Protein AF-A0A962UJ96-F1 (afdb_monomer)

Foldseek 3Di:
DDDPPLPCPDLVNLLVVLVVLVVVVVVVVVVLVVDDDPVSVVVVVVVVVVSLVVLLVSLASDQLLSNQSNLVPDDLVSSVSSLVSHDLLSVLVNLVNHDPVSNVSSVVPDDPVSVVSSVVNPD

Nearest PDB structures (foldseek):
  8gpv-assembly1_A-2  TM=8.093E-01  e=3.612E-02  Clostridiales bacterium
  2oux-assembly1_B  TM=3.678E-01  e=4.462E-02  Enterococcus faecalis V583
  8wiw-assembly1_Z  TM=4.605E-01  e=3.888E-01  Salmonella enterica subsp. enterica serovar Typhimurium str. LT2
  8gps-assembly1_A-2  TM=4.546E-01  e=4.321E-01  Chryseobacterium hispalense
  5x9g-assembly1_A  TM=3.484E-01  e=3.498E-01  Thermus thermophilus HB8

Radius of gyration: 16.43 Å; Cα contacts (8 Å, |Δi|>4): 77; chains: 1; bounding box: 45×37×42 Å

pLDDT: mean 82.99, std 15.55, range [37.75, 97.88]

Secondary structure (DSSP, 8-state):
----------HHHHHHHHHHHHHHHHHHHHHHHH--SHHHHHHHHHHHHHHHHHHHHHHTTS-HHHHHHHHHTS-HHHHHHHHTTS-HHHHHHHHHHS-HHHHHHHHHHS-HHHHHHHHHS--

Mean predicted aligned error: 7.85 Å

Structure (mmCIF, N/CA/C/O backbone):
data_AF-A0A962UJ96-F1
#
_entry.id   AF-A0A962UJ96-F1
#
loop_
_atom_site.group_PDB
_atom_site.id
_atom_site.type_symbol
_atom_site.label_atom_id
_atom_site.label_alt_id
_atom_site.label_comp_id
_atom_site.label_asym_id
_atom_site.label_entity_id
_atom_site.label_seq_id
_atom_site.pdbx_PDB_ins_code
_atom_site.Cartn_x
_atom_site.Cartn_y
_atom_site.Cartn_z
_atom_site.occupancy
_atom_site.B_iso_or_equiv
_atom_site.auth_seq_id
_atom_site.auth_comp_id
_atom_site.auth_asym_id
_atom_site.auth_atom_id
_atom_site.pdbx_PDB_model_num
ATOM 1 N N . MET A 1 1 ? 19.542 24.413 -15.195 1.00 38.41 1 MET A N 1
ATOM 2 C CA . MET A 1 1 ? 18.464 23.504 -14.761 1.00 38.41 1 MET A CA 1
ATOM 3 C C . MET A 1 1 ? 18.809 23.030 -13.360 1.00 38.41 1 MET A C 1
ATOM 5 O O . MET A 1 1 ? 19.854 22.402 -13.236 1.00 38.41 1 MET A O 1
ATOM 9 N N . PRO A 1 2 ? 18.065 23.383 -12.300 1.00 37.75 2 PRO A N 1
ATOM 10 C CA . PRO A 1 2 ? 18.321 22.793 -10.997 1.00 37.75 2 PRO A CA 1
ATOM 11 C C . PRO A 1 2 ? 17.758 21.369 -11.009 1.00 37.75 2 PRO A C 1
ATOM 13 O O . PRO A 1 2 ? 16.559 21.173 -11.194 1.00 37.75 2 PRO A O 1
ATOM 16 N N . SER A 1 3 ? 18.636 20.379 -10.872 1.00 41.47 3 SER A N 1
ATOM 17 C CA . SER A 1 3 ? 18.252 18.997 -10.602 1.00 41.47 3 SER A CA 1
ATOM 18 C C . SER A 1 3 ? 17.459 18.973 -9.299 1.00 41.47 3 SER A C 1
ATOM 20 O O . SER A 1 3 ? 17.956 19.445 -8.273 1.00 41.47 3 SER A O 1
ATOM 22 N N . ALA A 1 4 ? 16.226 18.470 -9.348 1.00 41.62 4 ALA A N 1
ATOM 23 C CA . ALA A 1 4 ? 15.427 18.225 -8.160 1.00 41.62 4 ALA A CA 1
ATOM 24 C C . ALA A 1 4 ? 16.158 17.177 -7.314 1.00 41.62 4 ALA A C 1
ATOM 26 O O . ALA A 1 4 ? 16.122 15.984 -7.596 1.00 41.62 4 ALA A O 1
ATOM 27 N N . GLN A 1 5 ? 16.904 17.648 -6.318 1.00 40.16 5 GLN A N 1
ATOM 28 C CA . GLN A 1 5 ? 17.430 16.816 -5.251 1.00 40.16 5 GLN A CA 1
ATOM 29 C C . GLN A 1 5 ? 16.226 16.410 -4.404 1.00 40.16 5 GLN A C 1
ATOM 31 O O . GLN A 1 5 ? 15.853 17.107 -3.463 1.00 40.16 5 GLN A O 1
ATOM 36 N N . THR A 1 6 ? 15.573 15.315 -4.793 1.00 49.94 6 THR A N 1
ATOM 37 C CA . THR A 1 6 ? 14.676 14.572 -3.914 1.00 49.94 6 THR A CA 1
ATOM 38 C C . THR A 1 6 ? 15.500 14.261 -2.673 1.00 49.94 6 THR A C 1
ATOM 40 O O . THR A 1 6 ? 16.520 13.578 -2.771 1.00 49.94 6 THR A O 1
ATOM 43 N N . HIS A 1 7 ? 15.144 14.845 -1.527 1.00 50.00 7 HIS A N 1
ATOM 44 C CA . HIS A 1 7 ? 15.723 14.434 -0.255 1.00 50.00 7 HIS A CA 1
ATOM 45 C C . HIS A 1 7 ? 15.515 12.922 -0.170 1.00 50.00 7 HIS A C 1
ATOM 47 O O . HIS A 1 7 ? 14.376 12.473 -0.081 1.00 50.00 7 HIS A O 1
ATOM 53 N N . ALA A 1 8 ? 16.595 12.149 -0.289 1.00 56.88 8 ALA A N 1
ATOM 54 C CA . ALA A 1 8 ? 16.553 10.703 -0.156 1.00 56.88 8 ALA A CA 1
ATOM 55 C C . ALA A 1 8 ? 16.264 10.392 1.315 1.00 56.88 8 ALA A C 1
ATOM 57 O O . ALA A 1 8 ? 17.174 10.198 2.123 1.00 56.88 8 ALA A O 1
ATOM 58 N N . THR A 1 9 ? 14.986 10.454 1.684 1.00 62.69 9 THR A N 1
ATOM 59 C CA . THR A 1 9 ? 14.474 9.871 2.918 1.00 62.69 9 THR A CA 1
ATOM 60 C C . THR A 1 9 ? 14.926 8.422 2.911 1.00 62.69 9 THR A C 1
ATOM 62 O O . THR A 1 9 ? 14.749 7.729 1.910 1.00 62.69 9 THR A O 1
ATOM 65 N N . LYS A 1 10 ? 15.585 7.959 3.976 1.00 80.25 10 LYS A N 1
ATOM 66 C CA . LYS A 1 10 ? 16.030 6.566 3.999 1.00 80.25 10 LYS A CA 1
ATOM 67 C C . LYS A 1 10 ? 14.788 5.669 3.918 1.00 80.25 10 LYS A C 1
ATOM 69 O O . LYS A 1 10 ? 13.794 5.994 4.571 1.00 80.25 10 LYS A O 1
ATOM 74 N N . PRO A 1 11 ? 14.836 4.525 3.215 1.00 80.69 11 PRO A N 1
ATOM 75 C CA . PRO A 1 11 ? 13.688 3.619 3.118 1.00 80.69 11 PRO A CA 1
ATOM 76 C C . PRO A 1 11 ? 13.124 3.214 4.492 1.00 80.69 11 PRO A C 1
ATOM 78 O O . PRO A 1 11 ? 11.919 3.051 4.669 1.00 80.69 11 PRO A O 1
ATOM 81 N N . THR A 1 12 ? 13.997 3.119 5.501 1.00 86.94 12 THR A N 1
ATOM 82 C CA . THR A 1 12 ? 13.628 2.868 6.901 1.00 86.94 12 THR A CA 1
ATOM 83 C C . THR A 1 12 ? 12.793 3.990 7.508 1.00 86.94 12 THR A C 1
ATOM 85 O O . THR A 1 12 ? 11.815 3.715 8.193 1.00 86.94 12 THR A O 1
ATOM 88 N N . ASP A 1 13 ? 13.135 5.244 7.218 1.00 89.62 13 ASP A N 1
ATOM 89 C CA . ASP A 1 13 ? 12.433 6.410 7.754 1.00 89.62 13 ASP A CA 1
ATOM 90 C C . ASP A 1 13 ? 11.025 6.502 7.138 1.00 89.62 13 ASP A C 1
ATOM 92 O O . ASP A 1 13 ? 10.055 6.792 7.839 1.00 89.62 13 ASP A O 1
ATOM 96 N N . ALA A 1 14 ? 10.896 6.181 5.843 1.00 89.62 14 ALA A N 1
ATOM 97 C CA . ALA A 1 14 ? 9.607 6.086 5.157 1.00 89.62 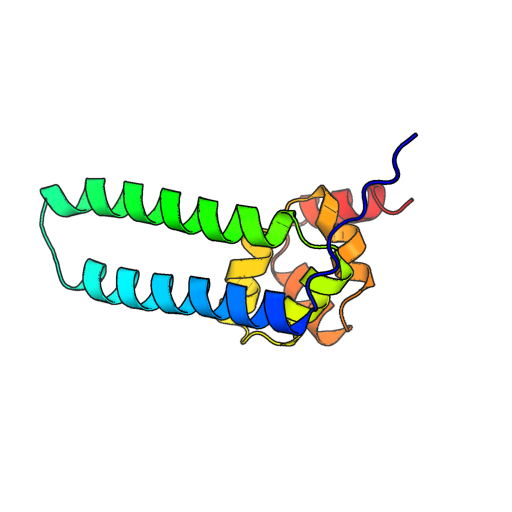14 ALA A CA 1
ATOM 98 C C . ALA A 1 14 ? 8.726 4.966 5.739 1.00 89.62 14 ALA A C 1
ATOM 100 O O . ALA A 1 14 ? 7.546 5.186 6.021 1.00 89.62 14 ALA A O 1
ATOM 101 N N . LEU A 1 15 ? 9.300 3.782 5.981 1.00 93.31 15 LEU A N 1
ATOM 102 C CA . LEU A 1 15 ? 8.599 2.660 6.611 1.00 93.31 15 LEU A CA 1
ATOM 103 C C . LEU A 1 15 ? 8.099 3.011 8.016 1.00 93.31 15 LEU A C 1
ATOM 105 O O . LEU A 1 15 ? 6.934 2.760 8.332 1.00 93.31 15 LEU A O 1
ATOM 109 N N . ASP A 1 16 ? 8.952 3.600 8.850 1.00 93.50 16 ASP A N 1
ATOM 110 C CA . ASP A 1 16 ? 8.583 3.990 10.212 1.00 93.50 16 ASP A CA 1
ATOM 111 C C . ASP A 1 16 ? 7.498 5.073 10.208 1.00 93.50 16 ASP A C 1
ATOM 113 O O . ASP A 1 16 ? 6.547 5.014 10.996 1.00 93.50 16 ASP A O 1
ATOM 117 N N . HIS A 1 17 ? 7.579 6.022 9.272 1.00 92.88 17 HIS A N 1
ATOM 118 C CA . HIS A 1 17 ? 6.553 7.042 9.099 1.00 92.88 17 HIS A CA 1
ATOM 119 C C . HIS A 1 17 ? 5.197 6.440 8.701 1.00 92.88 17 HIS A C 1
ATOM 121 O O . HIS A 1 17 ? 4.179 6.722 9.343 1.00 92.88 17 HIS A O 1
ATOM 127 N N . ILE A 1 18 ? 5.181 5.559 7.695 1.00 94.81 18 ILE A N 1
ATOM 128 C CA . ILE A 1 18 ? 3.966 4.888 7.214 1.00 94.81 18 ILE A CA 1
ATOM 129 C C . ILE A 1 18 ? 3.353 4.010 8.310 1.00 94.81 18 ILE A C 1
ATOM 131 O O . ILE A 1 18 ? 2.145 4.084 8.542 1.00 94.81 18 ILE A O 1
ATOM 135 N N . ARG A 1 19 ? 4.163 3.262 9.070 1.00 94.44 19 ARG A N 1
ATOM 136 C CA . ARG A 1 19 ? 3.689 2.512 10.249 1.00 94.44 19 ARG A CA 1
ATOM 137 C C . ARG A 1 19 ? 3.053 3.426 11.295 1.00 94.44 19 ARG A C 1
ATOM 139 O O . ARG A 1 19 ? 2.011 3.088 11.854 1.00 94.44 19 ARG A O 1
ATOM 146 N N . GLY A 1 20 ? 3.629 4.605 11.532 1.00 93.06 20 GLY A N 1
ATOM 147 C CA . GLY A 1 20 ? 3.055 5.609 12.429 1.00 93.06 20 GLY A CA 1
ATOM 148 C C . GLY A 1 20 ? 1.692 6.138 11.961 1.00 93.06 20 GLY A C 1
ATOM 149 O O . GLY A 1 20 ? 0.805 6.390 12.783 1.00 93.06 20 GLY A O 1
ATOM 150 N N . ILE A 1 21 ? 1.492 6.291 10.650 1.00 93.06 21 ILE A N 1
ATOM 151 C CA . ILE A 1 21 ? 0.193 6.664 10.069 1.00 93.06 21 ILE A CA 1
ATOM 152 C C . ILE A 1 21 ? -0.815 5.527 10.249 1.00 93.06 21 ILE A C 1
ATOM 154 O O . ILE A 1 21 ? -1.891 5.755 10.805 1.00 93.06 21 ILE A O 1
ATOM 158 N N . LEU A 1 22 ? -0.458 4.309 9.842 1.00 93.00 22 LEU A N 1
ATOM 159 C CA . LEU A 1 22 ? -1.330 3.133 9.917 1.00 93.00 22 LEU A CA 1
ATOM 160 C C . LEU A 1 22 ? -1.748 2.819 11.361 1.00 93.00 22 LEU A C 1
ATOM 162 O O . LEU A 1 22 ? -2.930 2.588 11.631 1.00 93.00 22 LEU A O 1
ATOM 166 N N . GLY A 1 23 ? -0.808 2.892 12.308 1.00 91.62 23 GLY A N 1
ATOM 16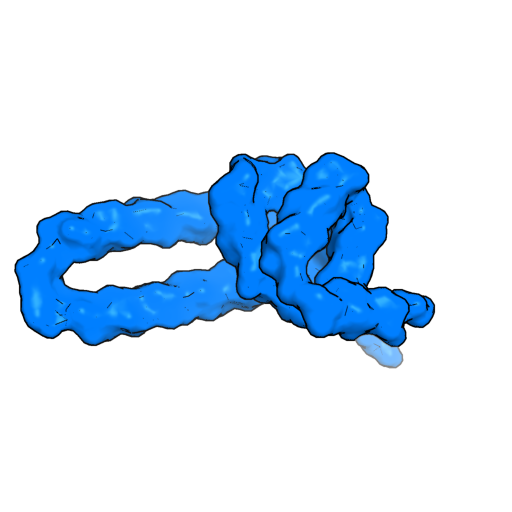7 C CA . GLY A 1 23 ? -1.078 2.688 13.730 1.00 91.62 23 GLY A CA 1
ATOM 168 C C . GLY A 1 23 ? -2.084 3.698 14.284 1.00 91.62 23 GLY A C 1
ATOM 169 O O . GLY A 1 23 ? -3.038 3.321 14.964 1.00 91.62 23 GLY A O 1
ATOM 170 N N . ARG A 1 24 ? -1.938 4.979 13.926 1.00 89.44 24 ARG A N 1
ATOM 171 C CA . ARG A 1 24 ? -2.882 6.035 14.325 1.00 89.44 24 ARG A CA 1
ATOM 172 C C . ARG A 1 24 ? -4.278 5.806 13.746 1.00 89.44 24 ARG A C 1
ATOM 174 O O . ARG A 1 24 ? -5.256 5.862 14.486 1.00 89.44 24 ARG A O 1
ATOM 181 N N . GLN A 1 25 ? -4.369 5.476 12.456 1.00 88.12 25 GLN A N 1
ATOM 182 C CA . GLN A 1 25 ? -5.640 5.167 11.792 1.00 88.12 25 GLN A CA 1
ATOM 183 C C . GLN A 1 25 ? -6.346 3.948 12.404 1.00 88.12 25 GLN A C 1
ATOM 185 O O . GLN A 1 25 ? -7.576 3.887 12.427 1.00 88.12 25 GLN A O 1
ATOM 190 N N . SER A 1 26 ? -5.586 2.953 12.872 1.00 86.81 26 SER A N 1
ATOM 191 C CA . SER A 1 26 ? -6.130 1.772 13.551 1.00 86.81 26 SER A CA 1
ATOM 192 C C . SER A 1 26 ? -6.814 2.154 14.867 1.00 86.81 26 SER A C 1
ATOM 194 O O . SER A 1 26 ? -7.992 1.851 15.064 1.00 86.81 26 SER A O 1
ATOM 196 N N . VAL A 1 27 ? -6.118 2.923 15.714 1.00 87.25 27 VAL A N 1
ATOM 197 C CA . VAL A 1 27 ? -6.655 3.406 16.996 1.00 87.25 27 VAL A CA 1
ATOM 198 C C . VAL A 1 27 ? -7.886 4.287 16.781 1.00 87.25 27 VAL A C 1
ATOM 200 O O . VAL A 1 27 ? -8.904 4.111 17.446 1.00 87.25 27 VAL A O 1
ATOM 203 N N . GLU A 1 28 ? -7.828 5.214 15.826 1.00 83.62 28 GLU A N 1
ATOM 204 C CA . GLU A 1 28 ? -8.947 6.106 15.512 1.00 83.62 28 GLU A CA 1
ATOM 205 C C . GLU A 1 28 ? -1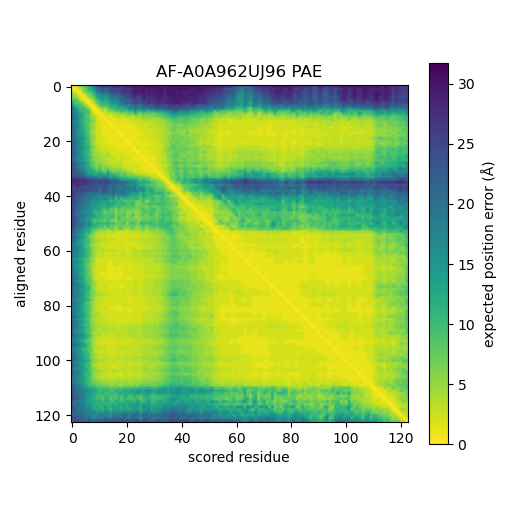0.195 5.333 15.056 1.00 83.62 28 GLU A C 1
ATOM 207 O O . GLU A 1 28 ? -11.300 5.642 15.504 1.00 83.62 28 GLU A O 1
ATOM 212 N N . ARG A 1 29 ? -10.037 4.287 14.231 1.00 77.44 29 ARG A N 1
ATOM 213 C CA . ARG A 1 29 ? -11.151 3.416 13.816 1.00 77.44 29 ARG A CA 1
ATOM 214 C C . ARG A 1 29 ? -11.726 2.609 14.978 1.00 77.44 29 ARG A C 1
ATOM 216 O O . ARG A 1 29 ? -12.947 2.506 15.091 1.00 77.44 29 ARG A O 1
ATOM 223 N N . GLU A 1 30 ? -10.879 2.077 15.858 1.00 82.38 30 GLU A N 1
ATOM 224 C CA . GLU A 1 30 ? -11.319 1.345 17.052 1.00 82.38 30 GLU A CA 1
ATOM 225 C C . GLU A 1 30 ? -12.138 2.242 17.992 1.00 82.38 30 GLU A C 1
ATOM 227 O O . GLU A 1 30 ? -13.191 1.837 18.487 1.00 82.38 30 GLU A O 1
ATOM 232 N N . LEU A 1 31 ? -11.695 3.485 18.199 1.00 80.44 31 LEU A N 1
ATOM 233 C CA . LEU A 1 31 ? -12.414 4.473 19.002 1.00 80.44 31 LEU A CA 1
ATOM 234 C C . LEU A 1 31 ? -13.726 4.904 18.337 1.00 80.44 31 LEU A C 1
ATOM 236 O O . LEU A 1 31 ? -14.756 4.989 19.005 1.00 80.44 31 LEU A O 1
ATOM 240 N N . ALA A 1 32 ? -13.715 5.139 17.024 1.00 72.94 32 ALA A N 1
ATOM 241 C CA . ALA A 1 32 ? -14.904 5.548 16.285 1.00 72.94 32 ALA A CA 1
ATOM 242 C C . ALA A 1 32 ? -15.982 4.451 16.256 1.00 72.94 32 ALA A C 1
ATOM 244 O O . ALA A 1 32 ? -17.167 4.768 16.324 1.00 72.94 32 ALA A O 1
ATOM 245 N N . GLY A 1 33 ? -15.588 3.173 16.226 1.00 71.62 33 GLY A N 1
ATOM 246 C CA . GLY A 1 33 ? -16.511 2.038 16.325 1.00 71.62 33 GLY A CA 1
ATOM 247 C C . GLY A 1 33 ? -17.195 1.901 17.692 1.00 71.62 33 GLY A C 1
ATOM 248 O O . GLY A 1 33 ? -18.251 1.280 17.786 1.00 71.62 33 GLY A O 1
ATOM 249 N N . ARG A 1 34 ? -16.633 2.496 18.754 1.00 72.06 34 ARG A N 1
ATOM 250 C CA . ARG A 1 34 ? -17.204 2.467 20.116 1.00 72.06 34 ARG A CA 1
ATOM 251 C C . ARG A 1 34 ? -18.236 3.571 20.371 1.00 72.06 34 ARG A C 1
ATOM 253 O O . ARG A 1 34 ? -19.034 3.445 21.297 1.00 72.06 34 ARG A O 1
ATOM 260 N N . SER A 1 35 ? -18.249 4.624 19.555 1.00 62.41 35 SER A N 1
ATOM 261 C CA . SER A 1 35 ? -19.109 5.801 19.725 1.00 62.41 35 SER A CA 1
ATOM 262 C C . SER A 1 35 ? -20.258 5.796 18.710 1.00 62.41 35 SER A C 1
ATOM 264 O O . SER A 1 35 ? -20.156 6.394 17.641 1.00 62.41 35 SER A O 1
ATOM 266 N N . ALA A 1 36 ? -21.368 5.122 19.025 1.00 55.19 36 ALA A N 1
ATOM 267 C CA . ALA A 1 36 ? -22.541 5.066 18.147 1.00 55.19 36 ALA A CA 1
ATOM 268 C C . ALA A 1 36 ? -23.513 6.239 18.406 1.00 55.19 36 ALA A C 1
ATOM 270 O O . ALA A 1 36 ? -24.135 6.318 19.466 1.00 55.19 36 ALA A O 1
ATOM 271 N N . GLY A 1 37 ? -23.673 7.140 17.427 1.00 65.75 37 GLY A N 1
ATOM 272 C CA . GLY A 1 37 ? -24.719 8.172 17.424 1.00 65.75 37 GLY A CA 1
ATOM 273 C C . GLY A 1 37 ? -24.815 8.958 16.096 1.00 65.75 37 GLY A C 1
ATOM 274 O O . GLY A 1 37 ? -23.809 9.089 15.404 1.00 65.75 37 GLY A O 1
ATOM 275 N N . PRO A 1 38 ? -25.971 9.560 15.738 1.00 58.50 38 PRO A N 1
ATOM 276 C CA . PRO A 1 38 ? -26.207 10.148 14.402 1.00 58.50 38 PRO A CA 1
ATOM 277 C C . PRO A 1 38 ? -25.317 11.347 14.021 1.00 58.50 38 PRO A C 1
ATOM 279 O O . PRO A 1 38 ? -25.090 11.616 12.848 1.00 58.50 38 PRO A O 1
ATOM 282 N N . ARG A 1 39 ? -24.771 12.092 14.998 1.00 59.38 39 ARG A N 1
ATOM 283 C CA . ARG A 1 39 ? -23.777 13.160 14.736 1.00 59.38 39 ARG A CA 1
ATOM 284 C C . ARG A 1 39 ? -22.376 12.619 14.434 1.00 59.38 39 ARG A C 1
ATOM 286 O O . ARG A 1 39 ? -21.538 13.373 13.942 1.00 59.38 39 ARG A O 1
ATOM 293 N N . HIS A 1 40 ? -22.117 11.359 14.771 1.00 60.53 40 HIS A N 1
ATOM 294 C CA . HIS A 1 40 ? -20.814 10.719 14.635 1.00 60.53 40 HIS A CA 1
ATOM 295 C C . HIS A 1 40 ? -20.571 10.217 13.205 1.00 60.53 40 HIS A C 1
ATOM 297 O O . HIS A 1 40 ? -19.422 10.173 12.790 1.00 60.53 40 HIS A O 1
ATOM 303 N N . GLU A 1 41 ? -21.618 9.931 12.424 1.00 63.56 41 GLU A N 1
ATOM 304 C CA . GLU A 1 41 ? -21.508 9.408 11.049 1.00 63.56 41 GLU A CA 1
ATOM 305 C C . GLU A 1 41 ? -20.817 10.396 10.091 1.00 63.56 41 GLU A C 1
ATOM 307 O O . GLU A 1 41 ? -19.840 10.043 9.436 1.00 63.56 41 GLU A O 1
ATOM 312 N N . LEU A 1 42 ? -21.228 11.670 10.085 1.00 67.88 42 LEU A N 1
ATOM 313 C CA . LEU A 1 42 ? -20.595 12.707 9.250 1.00 67.88 42 LEU A CA 1
ATOM 314 C C . LEU A 1 42 ? -19.143 12.998 9.663 1.00 67.88 42 LEU A C 1
ATOM 316 O O . LEU A 1 42 ? -18.286 13.274 8.824 1.00 67.88 42 LEU A O 1
ATOM 320 N N . GLN A 1 43 ? -18.855 12.932 10.966 1.00 69.75 43 GLN A N 1
ATOM 321 C CA . GLN A 1 43 ? -17.493 13.093 11.483 1.00 69.75 43 GLN A CA 1
ATOM 322 C C . GLN A 1 43 ? -16.617 11.897 11.096 1.00 69.75 43 GLN A C 1
ATOM 324 O O . GLN A 1 43 ? -15.451 12.077 10.751 1.00 69.75 43 GLN A O 1
ATOM 329 N N . HIS A 1 44 ? -17.193 10.694 11.096 1.00 68.31 44 HIS A N 1
ATOM 330 C CA . HIS A 1 44 ? -16.537 9.462 10.677 1.00 68.31 44 HIS A CA 1
ATOM 331 C C . HIS A 1 44 ? -16.165 9.509 9.187 1.00 68.31 44 HIS A C 1
ATOM 333 O O . HIS A 1 44 ? -15.026 9.213 8.838 1.00 68.31 44 HIS A O 1
ATOM 339 N N . GLU A 1 45 ? -17.068 9.953 8.307 1.00 71.94 45 GLU A N 1
ATOM 340 C CA . GLU A 1 45 ? -16.762 10.101 6.875 1.00 71.94 45 GLU A CA 1
ATOM 341 C C . GLU A 1 45 ? -15.652 11.128 6.601 1.00 71.94 45 GLU A C 1
ATOM 343 O O . GLU A 1 45 ? -14.772 10.887 5.767 1.00 71.94 45 GLU A O 1
ATOM 348 N N . LEU A 1 46 ? -15.661 12.267 7.304 1.00 76.31 46 LEU A N 1
ATOM 349 C CA . LEU A 1 46 ? -14.615 13.282 7.163 1.00 76.31 46 LEU A CA 1
ATOM 350 C C . LEU A 1 46 ? -13.256 12.759 7.644 1.00 76.31 46 LEU A C 1
ATOM 352 O O . LEU A 1 46 ? -12.246 12.976 6.973 1.00 76.31 46 LEU A O 1
ATOM 356 N N . LEU A 1 47 ? -13.239 12.048 8.773 1.00 74.75 47 LEU A N 1
ATOM 357 C CA . LEU A 1 47 ? -12.037 11.427 9.318 1.00 74.75 47 LEU A CA 1
ATOM 358 C C . LEU A 1 47 ? -11.446 10.414 8.332 1.00 74.75 47 LEU A C 1
ATOM 360 O O . LEU A 1 47 ? -10.267 10.511 8.002 1.00 74.75 47 LEU A O 1
ATOM 364 N N . LEU A 1 48 ? -12.265 9.505 7.791 1.00 71.62 48 LEU A N 1
ATOM 365 C CA . LEU A 1 48 ? -11.814 8.521 6.801 1.00 71.62 48 LEU A CA 1
ATOM 366 C C . LEU A 1 48 ? -11.204 9.192 5.561 1.00 71.62 48 LEU A C 1
ATOM 368 O O . LEU A 1 48 ? -10.157 8.764 5.074 1.00 71.62 48 LEU A O 1
ATOM 372 N N . ARG A 1 49 ? -11.813 10.277 5.065 1.00 73.69 49 ARG A N 1
ATOM 373 C CA . ARG A 1 49 ? -11.262 11.050 3.938 1.00 73.69 49 ARG A CA 1
ATOM 374 C C . ARG A 1 49 ? -9.910 11.683 4.267 1.00 73.69 49 ARG A C 1
ATOM 376 O O . ARG A 1 49 ? -9.000 11.630 3.441 1.00 73.69 49 ARG A O 1
ATOM 383 N N . GLN A 1 50 ? -9.764 12.272 5.453 1.00 76.69 50 GLN A N 1
ATOM 384 C CA . GLN A 1 50 ? -8.501 12.879 5.888 1.00 76.69 50 GLN A CA 1
ATOM 385 C C . GLN A 1 50 ? -7.395 11.834 6.068 1.00 76.69 50 GLN A C 1
ATOM 387 O O . GLN A 1 50 ? -6.262 12.062 5.644 1.00 76.69 50 GLN A O 1
ATOM 392 N N . GLN A 1 51 ? -7.733 10.683 6.653 1.00 75.06 51 GLN A N 1
ATOM 393 C CA . GLN A 1 51 ? -6.821 9.561 6.852 1.00 75.06 51 GLN A CA 1
ATOM 394 C C . GLN A 1 51 ? -6.260 9.049 5.522 1.00 75.06 51 GLN A C 1
ATOM 396 O O . GLN A 1 51 ? -5.038 8.953 5.385 1.00 75.06 51 GLN A O 1
ATOM 401 N N . LYS A 1 52 ? -7.131 8.800 4.533 1.00 71.94 52 LYS A N 1
ATOM 402 C CA . LYS A 1 52 ? -6.711 8.406 3.180 1.00 71.94 52 LYS A CA 1
ATOM 403 C C . LYS A 1 52 ? -5.785 9.443 2.552 1.00 71.94 52 LYS A C 1
ATOM 405 O O . LYS A 1 52 ? -4.687 9.113 2.124 1.00 71.94 52 LYS A O 1
ATOM 410 N N . GLY A 1 53 ? -6.154 10.724 2.616 1.00 83.69 53 GLY A N 1
ATOM 411 C CA . GLY A 1 53 ? -5.337 11.807 2.060 1.00 83.69 53 GLY A CA 1
ATOM 412 C C . GLY A 1 53 ? -3.968 11.999 2.729 1.00 83.69 53 GLY A C 1
ATOM 413 O O . GLY A 1 53 ? -3.080 12.606 2.133 1.00 83.69 53 GLY A O 1
ATOM 414 N N . ALA A 1 54 ? -3.766 11.526 3.962 1.00 84.94 54 ALA A N 1
ATOM 415 C CA . ALA A 1 54 ? -2.449 11.525 4.596 1.00 84.94 54 ALA A CA 1
ATOM 416 C C . ALA A 1 54 ? -1.579 10.380 4.066 1.00 84.94 54 ALA A C 1
ATOM 418 O O . ALA A 1 54 ? -0.480 10.640 3.590 1.00 84.94 54 ALA A O 1
ATOM 419 N N . LEU A 1 55 ? -2.092 9.145 4.089 1.00 91.75 55 LEU A N 1
ATOM 420 C CA . LEU A 1 55 ? -1.351 7.976 3.611 1.00 91.75 55 LEU A CA 1
ATOM 421 C C . LEU A 1 55 ? -1.007 8.101 2.121 1.00 91.75 55 LEU A C 1
ATOM 423 O O . LEU A 1 55 ? 0.148 7.933 1.744 1.00 91.75 55 LEU A O 1
ATOM 427 N N . TRP A 1 56 ? -1.984 8.501 1.305 1.00 92.81 56 TRP A N 1
ATOM 428 C CA . TRP A 1 56 ? -1.807 8.734 -0.125 1.00 92.81 56 TRP A CA 1
ATOM 429 C C . TRP A 1 56 ? -0.694 9.741 -0.430 1.00 92.81 56 TRP A C 1
ATOM 431 O O . TRP A 1 56 ? 0.128 9.506 -1.315 1.00 92.81 56 TRP A O 1
ATOM 441 N N . ARG A 1 57 ? -0.642 10.865 0.306 1.00 91.56 57 ARG A N 1
ATOM 442 C CA . ARG A 1 57 ? 0.374 11.907 0.085 1.00 91.56 57 ARG A CA 1
ATOM 443 C C . ARG A 1 57 ? 1.768 11.401 0.399 1.00 91.56 57 ARG A C 1
ATOM 445 O O . ARG A 1 57 ? 2.689 11.711 -0.345 1.00 91.56 57 ARG A O 1
ATOM 452 N N . GLU A 1 58 ? 1.929 10.668 1.492 1.00 92.75 58 GLU A N 1
ATOM 453 C CA . GLU A 1 58 ? 3.242 10.144 1.861 1.00 92.75 58 GLU A CA 1
ATOM 454 C C . GLU A 1 58 ? 3.708 9.102 0.849 1.00 92.75 58 GLU A C 1
ATOM 456 O O . GLU A 1 58 ? 4.799 9.231 0.310 1.00 92.75 58 GLU A O 1
ATOM 461 N N . VAL A 1 59 ? 2.854 8.133 0.509 1.00 94.81 59 VAL A N 1
ATOM 462 C CA . VAL A 1 59 ? 3.202 7.044 -0.414 1.00 94.81 59 VAL A CA 1
ATOM 463 C C . VAL A 1 59 ? 3.567 7.571 -1.803 1.00 94.81 59 VAL A C 1
ATOM 465 O O . VAL A 1 59 ? 4.603 7.195 -2.342 1.00 94.81 59 VAL A O 1
ATOM 468 N N . ASN A 1 60 ? 2.778 8.483 -2.377 1.00 93.88 60 ASN A N 1
ATOM 469 C CA . ASN A 1 60 ? 2.983 8.940 -3.759 1.00 93.88 60 ASN A CA 1
ATOM 470 C C . ASN A 1 60 ? 4.050 10.027 -3.933 1.00 93.88 60 ASN A C 1
ATOM 472 O O . ASN A 1 60 ? 4.252 10.515 -5.046 1.00 93.88 60 ASN A O 1
ATOM 476 N N . GLN A 1 61 ? 4.733 10.412 -2.854 1.00 93.38 61 GLN A N 1
ATOM 477 C CA . GLN A 1 61 ? 5.946 11.232 -2.913 1.00 93.38 61 GLN A CA 1
ATOM 478 C C . GLN A 1 61 ? 7.229 10.388 -2.867 1.00 93.38 61 GLN A C 1
ATOM 480 O O . GLN A 1 61 ? 8.314 10.927 -3.093 1.00 93.38 61 GLN A O 1
ATOM 485 N N . LEU A 1 62 ? 7.123 9.089 -2.571 1.00 93.81 62 LEU A N 1
ATOM 486 C CA . LEU A 1 62 ? 8.261 8.179 -2.495 1.00 93.81 62 LEU A CA 1
ATOM 487 C C . LEU A 1 62 ? 8.704 7.705 -3.880 1.00 93.81 62 LEU A C 1
ATOM 489 O O . LEU A 1 62 ? 7.914 7.611 -4.819 1.00 93.81 62 LEU A O 1
ATOM 493 N N . HIS A 1 63 ? 9.984 7.350 -3.988 1.00 94.25 63 HIS A N 1
ATOM 494 C CA . HIS A 1 63 ? 10.476 6.644 -5.162 1.00 94.25 63 HIS A CA 1
ATOM 495 C C . HIS A 1 63 ? 9.866 5.228 -5.212 1.00 94.25 63 HIS A C 1
ATOM 497 O O . HIS A 1 63 ? 9.695 4.619 -4.152 1.00 94.25 63 HIS A O 1
ATOM 503 N N . PRO A 1 64 ? 9.594 4.640 -6.396 1.00 95.62 64 PRO A N 1
ATOM 504 C CA . PRO A 1 64 ? 9.054 3.280 -6.497 1.00 95.62 64 PRO A CA 1
ATOM 505 C C . P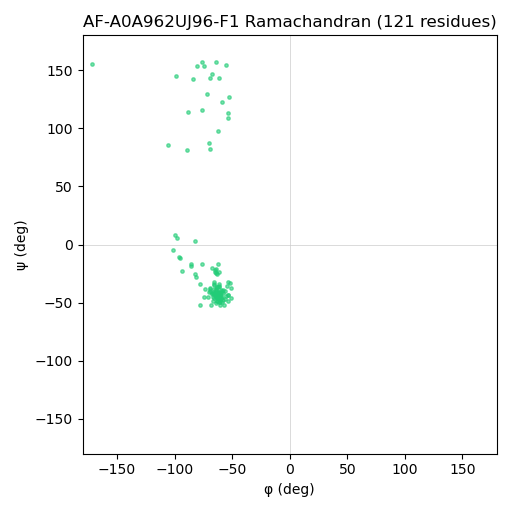RO A 1 64 ? 9.824 2.220 -5.694 1.00 95.62 64 PRO A C 1
ATOM 507 O O . PRO A 1 64 ? 9.210 1.365 -5.064 1.00 95.62 64 PRO A O 1
ATOM 510 N N . ALA A 1 65 ? 11.155 2.322 -5.641 1.00 95.44 65 ALA A N 1
ATOM 511 C CA . ALA A 1 65 ? 12.004 1.445 -4.827 1.00 95.44 65 ALA A CA 1
ATOM 512 C C . ALA A 1 65 ? 11.746 1.578 -3.309 1.00 95.44 65 ALA A C 1
ATOM 514 O O . ALA A 1 65 ? 11.761 0.583 -2.586 1.00 95.44 65 ALA A O 1
ATOM 515 N N . ASP A 1 66 ? 11.456 2.786 -2.819 1.00 96.31 66 ASP A N 1
ATOM 516 C CA . ASP A 1 66 ? 11.115 3.012 -1.411 1.00 96.31 66 ASP A CA 1
ATOM 517 C C . ASP A 1 66 ? 9.702 2.497 -1.104 1.00 96.31 66 ASP A C 1
ATOM 519 O O . ASP A 1 66 ? 9.481 1.882 -0.061 1.00 96.31 66 ASP A O 1
ATOM 523 N N . ILE A 1 67 ? 8.751 2.678 -2.032 1.00 96.94 67 ILE A N 1
ATOM 524 C CA . ILE A 1 67 ? 7.403 2.091 -1.933 1.00 96.94 67 ILE A CA 1
ATOM 525 C C . ILE A 1 67 ? 7.505 0.562 -1.874 1.00 96.94 67 ILE A C 1
ATOM 527 O O . ILE A 1 67 ? 6.890 -0.062 -1.008 1.00 96.94 67 ILE A O 1
ATOM 531 N N . ALA A 1 68 ? 8.312 -0.044 -2.750 1.00 97.62 68 ALA A N 1
ATOM 532 C CA . ALA A 1 68 ? 8.572 -1.478 -2.746 1.00 97.62 68 ALA A CA 1
ATOM 533 C C . ALA A 1 68 ? 9.128 -1.925 -1.390 1.00 97.62 68 ALA A C 1
ATOM 535 O O . ALA A 1 68 ? 8.529 -2.787 -0.748 1.00 97.62 68 ALA A O 1
ATOM 536 N N . PHE A 1 69 ? 10.183 -1.269 -0.893 1.00 97.31 69 PHE A N 1
ATOM 537 C CA . PHE A 1 69 ? 10.762 -1.563 0.420 1.00 97.31 69 PHE A CA 1
ATOM 538 C C . PHE A 1 69 ? 9.718 -1.520 1.544 1.00 97.31 69 PHE A C 1
ATOM 540 O O . PHE A 1 69 ? 9.679 -2.412 2.396 1.00 97.31 69 PHE A O 1
ATOM 547 N N . VAL A 1 70 ? 8.842 -0.513 1.544 1.00 97.56 70 VAL A N 1
ATOM 548 C CA . VAL A 1 70 ? 7.749 -0.41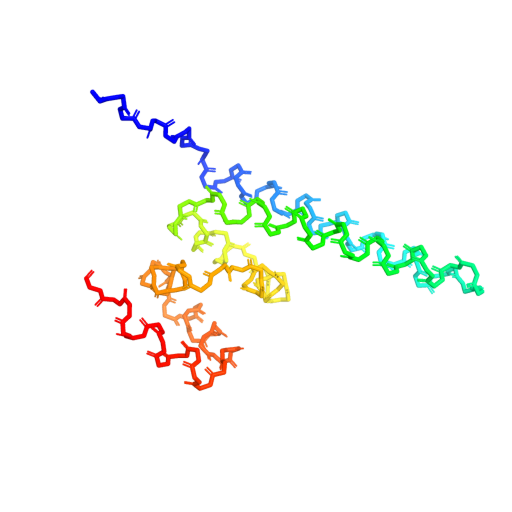0 2.516 1.00 97.56 70 VAL A CA 1
ATOM 549 C C . VAL A 1 70 ? 6.811 -1.612 2.404 1.00 97.56 70 VAL A C 1
ATOM 551 O O . VAL A 1 70 ? 6.569 -2.286 3.405 1.00 97.56 70 VAL A O 1
ATOM 554 N N . LEU A 1 71 ? 6.314 -1.921 1.204 1.00 97.81 71 LEU A N 1
ATOM 555 C CA . LEU A 1 71 ? 5.373 -3.022 0.976 1.00 97.81 71 LEU A CA 1
ATOM 556 C C . LEU A 1 71 ? 5.945 -4.376 1.422 1.00 97.81 71 LEU A C 1
ATOM 558 O O . LEU A 1 71 ? 5.219 -5.178 2.018 1.00 97.81 71 LEU A O 1
ATOM 562 N N . GLU A 1 72 ? 7.236 -4.630 1.200 1.00 97.75 72 GLU A N 1
ATOM 563 C CA . GLU A 1 72 ? 7.895 -5.873 1.624 1.00 97.75 72 GLU A CA 1
ATOM 564 C C . GLU A 1 72 ? 7.965 -6.028 3.147 1.00 97.75 72 GLU A C 1
ATOM 566 O O . GLU A 1 72 ? 7.860 -7.139 3.670 1.00 97.75 72 GLU A O 1
ATOM 571 N N . ASN A 1 73 ? 8.081 -4.912 3.867 1.00 97.81 73 ASN A N 1
ATOM 572 C CA . ASN A 1 73 ? 8.270 -4.885 5.315 1.00 97.81 73 ASN A CA 1
ATOM 573 C C . ASN A 1 73 ? 6.970 -4.658 6.107 1.00 97.81 73 ASN A C 1
ATOM 575 O O . ASN A 1 73 ? 7.006 -4.530 7.339 1.00 97.81 73 ASN A O 1
ATOM 579 N N . LEU A 1 74 ? 5.818 -4.620 5.432 1.00 96.38 74 LEU A N 1
ATOM 580 C CA . LEU A 1 74 ? 4.505 -4.526 6.065 1.00 96.38 74 LEU A CA 1
ATOM 581 C C . LEU A 1 74 ? 3.804 -5.894 6.170 1.00 96.38 74 LEU A C 1
ATOM 583 O O . LEU A 1 74 ? 3.907 -6.721 5.253 1.00 96.38 74 LEU A O 1
ATOM 587 N N . PRO A 1 75 ? 3.036 -6.130 7.255 1.00 95.81 75 PRO A N 1
ATOM 588 C CA . PRO A 1 75 ? 2.060 -7.215 7.331 1.00 95.81 75 PRO A CA 1
ATOM 589 C C . PRO A 1 75 ? 1.049 -7.154 6.178 1.00 95.81 75 PRO A C 1
ATOM 591 O O . PRO A 1 75 ? 0.759 -6.082 5.656 1.00 95.81 75 PRO A O 1
ATOM 594 N N . LEU A 1 76 ? 0.454 -8.293 5.812 1.00 93.19 76 LEU A N 1
ATOM 595 C CA . LEU A 1 76 ? -0.401 -8.416 4.620 1.00 93.19 76 LEU A CA 1
ATOM 596 C C . LEU A 1 76 ? -1.550 -7.389 4.564 1.00 93.19 76 LEU A C 1
ATOM 598 O O . LEU A 1 76 ? -1.806 -6.805 3.515 1.00 93.19 76 LEU A O 1
ATOM 602 N N . THR A 1 77 ? -2.227 -7.155 5.689 1.00 91.94 77 THR A N 1
ATOM 603 C CA . THR A 1 77 ? -3.349 -6.207 5.789 1.00 91.94 77 THR A CA 1
ATOM 604 C C . THR A 1 77 ? -2.910 -4.755 5.614 1.00 91.94 77 THR A C 1
ATOM 606 O O . THR A 1 77 ? -3.574 -3.990 4.921 1.00 91.94 77 THR A O 1
ATOM 609 N N . GLU A 1 78 ? -1.784 -4.377 6.216 1.00 95.12 78 GLU A N 1
ATOM 610 C CA . GLU A 1 78 ? -1.196 -3.039 6.098 1.00 95.12 78 GLU A CA 1
ATOM 611 C C . GLU A 1 78 ? -0.628 -2.802 4.700 1.00 95.12 78 GLU A C 1
ATOM 613 O O . GLU A 1 78 ? -0.849 -1.748 4.113 1.00 95.12 78 GLU A O 1
ATOM 618 N N . ARG A 1 79 ? 0.028 -3.818 4.131 1.00 97.19 79 ARG A N 1
ATOM 619 C CA . ARG A 1 79 ? 0.520 -3.803 2.753 1.00 97.19 79 ARG A CA 1
ATOM 620 C C . ARG A 1 79 ? -0.606 -3.515 1.770 1.00 97.19 79 ARG A C 1
ATOM 622 O O . ARG A 1 79 ? -0.436 -2.668 0.903 1.00 97.19 79 ARG A O 1
ATOM 629 N N . ARG A 1 80 ? -1.751 -4.188 1.920 1.00 95.38 80 ARG A N 1
ATOM 630 C CA . ARG A 1 80 ? -2.924 -3.942 1.075 1.00 95.38 80 ARG A CA 1
ATOM 631 C C . ARG A 1 80 ? -3.411 -2.500 1.190 1.00 95.38 80 ARG A C 1
ATOM 633 O O . ARG A 1 80 ? -3.635 -1.864 0.171 1.00 95.38 80 ARG A O 1
ATOM 640 N N . ALA A 1 81 ? -3.519 -1.978 2.412 1.00 93.06 81 ALA A N 1
ATOM 641 C CA . ALA A 1 81 ? -3.941 -0.597 2.633 1.00 93.06 81 ALA A CA 1
ATOM 642 C C . ALA A 1 81 ? -2.982 0.424 1.998 1.00 93.06 81 ALA A C 1
ATOM 644 O O . ALA A 1 81 ? -3.432 1.447 1.505 1.00 93.06 81 ALA A O 1
ATOM 645 N N . VAL A 1 82 ? -1.673 0.153 1.996 1.00 96.06 82 VAL A N 1
ATOM 646 C CA . VAL A 1 82 ? -0.690 1.002 1.307 1.00 96.06 82 VAL A CA 1
ATOM 647 C C . VAL A 1 82 ? -0.813 0.873 -0.209 1.00 96.06 82 VAL A C 1
ATOM 649 O O . VAL A 1 82 ? -0.821 1.891 -0.889 1.00 96.06 82 VAL A O 1
ATOM 652 N N . TRP A 1 83 ? -0.936 -0.351 -0.733 1.00 96.69 83 TRP A N 1
ATOM 653 C CA . TRP A 1 83 ? -1.060 -0.605 -2.172 1.00 96.69 83 TRP A CA 1
ATOM 654 C C . TRP A 1 83 ? -2.284 0.078 -2.789 1.00 96.69 83 TRP A C 1
ATOM 656 O O . TRP A 1 83 ? -2.161 0.698 -3.837 1.00 96.69 83 TRP A O 1
ATOM 666 N N . GLU A 1 84 ? -3.431 0.048 -2.105 1.00 93.81 84 GLU A N 1
ATOM 667 C CA . GLU A 1 84 ? -4.668 0.716 -2.545 1.00 93.81 84 GLU A CA 1
ATOM 668 C C . GLU A 1 84 ? -4.535 2.249 -2.658 1.00 93.81 84 GLU A C 1
ATOM 670 O O . GLU A 1 84 ? -5.369 2.891 -3.295 1.00 93.81 84 GLU A O 1
ATOM 675 N N . GLU A 1 85 ? -3.500 2.844 -2.058 1.00 94.88 85 GLU A N 1
ATOM 676 C CA . GLU A 1 85 ? -3.225 4.279 -2.141 1.00 94.88 85 GLU A CA 1
ATOM 677 C C . GLU A 1 85 ? -2.109 4.617 -3.149 1.00 94.88 85 GLU A C 1
ATOM 679 O O . GLU A 1 85 ? -1.858 5.799 -3.379 1.00 94.88 85 GLU A O 1
ATOM 684 N N . VAL A 1 86 ? -1.437 3.635 -3.766 1.00 95.25 86 VAL A N 1
ATOM 685 C CA . VAL A 1 86 ? -0.403 3.876 -4.790 1.00 95.25 86 VAL A CA 1
ATOM 686 C C . VAL A 1 86 ? -1.061 4.353 -6.088 1.00 95.25 86 VAL A C 1
ATOM 688 O O . VAL A 1 86 ? -2.011 3.759 -6.590 1.00 95.25 86 VAL A O 1
ATOM 691 N N . GLU A 1 87 ? -0.567 5.454 -6.653 1.00 93.25 87 GLU A N 1
ATOM 692 C CA . GLU A 1 87 ? -1.059 5.958 -7.931 1.00 93.25 87 GLU A CA 1
ATOM 693 C C . GLU A 1 87 ? -0.659 5.035 -9.092 1.00 93.25 87 GLU A C 1
ATOM 695 O O . GLU A 1 87 ? 0.497 4.608 -9.160 1.00 93.25 87 GLU A O 1
ATOM 700 N N . PRO A 1 88 ? -1.533 4.854 -10.103 1.00 91.12 88 PRO A N 1
ATOM 701 C CA . PRO A 1 88 ? -1.274 3.971 -11.243 1.00 91.12 88 PRO A CA 1
ATOM 702 C C . PRO A 1 88 ? 0.063 4.205 -11.959 1.00 91.12 88 PRO A C 1
ATOM 704 O O . PRO A 1 88 ? 0.700 3.258 -12.415 1.00 91.12 88 PRO A O 1
ATOM 707 N N . ARG A 1 89 ? 0.536 5.459 -12.011 1.00 89.56 89 ARG A N 1
ATOM 708 C CA . ARG A 1 89 ? 1.837 5.825 -12.603 1.00 89.56 89 ARG A CA 1
ATOM 709 C C . ARG A 1 89 ? 3.041 5.175 -11.911 1.00 89.56 89 ARG A C 1
ATOM 711 O O . ARG A 1 89 ? 4.096 5.063 -12.525 1.00 89.56 89 ARG A O 1
ATOM 718 N N . HIS A 1 90 ? 2.905 4.777 -10.646 1.00 93.50 90 HIS A N 1
ATOM 719 C CA . HIS A 1 90 ? 3.954 4.106 -9.882 1.00 93.50 90 HIS A CA 1
ATOM 720 C C . HIS A 1 90 ? 3.836 2.579 -9.948 1.00 93.50 90 HIS A C 1
ATOM 722 O O . HIS A 1 90 ? 4.846 1.904 -9.767 1.00 93.50 90 HIS A O 1
ATOM 728 N N . ASN A 1 91 ? 2.652 2.027 -10.243 1.00 93.44 91 ASN A N 1
ATOM 729 C CA . ASN A 1 91 ? 2.375 0.590 -10.141 1.00 93.44 91 ASN A CA 1
ATOM 730 C C . ASN A 1 91 ? 3.379 -0.272 -10.914 1.00 93.44 91 ASN A C 1
ATOM 732 O O . ASN A 1 91 ? 3.929 -1.211 -10.347 1.00 93.44 91 ASN A O 1
ATOM 736 N N . GLY A 1 92 ? 3.666 0.060 -12.177 1.00 93.31 92 GLY A N 1
ATOM 737 C CA . GLY A 1 92 ? 4.612 -0.705 -12.997 1.00 93.31 92 GLY A CA 1
ATOM 738 C C . GLY A 1 92 ? 6.023 -0.729 -12.426 1.00 93.31 92 GLY A C 1
ATOM 739 O O . GLY A 1 92 ? 6.592 -1.803 -12.245 1.00 93.31 92 GLY A O 1
ATOM 740 N N . ALA A 1 93 ? 6.553 0.438 -12.063 1.00 94.81 93 ALA A N 1
ATOM 741 C CA . ALA A 1 93 ? 7.872 0.535 -11.453 1.00 94.81 93 ALA A CA 1
ATOM 742 C C . ALA A 1 93 ? 7.921 -0.203 -10.105 1.00 94.81 93 ALA A C 1
ATOM 744 O O . ALA A 1 93 ? 8.834 -0.982 -9.871 1.00 94.81 93 ALA A O 1
ATOM 745 N N . VAL A 1 94 ? 6.908 -0.051 -9.246 1.00 96.31 94 VAL A N 1
ATOM 746 C CA . VAL A 1 94 ? 6.850 -0.766 -7.958 1.00 96.31 94 VAL A CA 1
ATOM 747 C C . VAL A 1 94 ? 6.808 -2.280 -8.166 1.00 96.31 94 VAL A C 1
ATOM 749 O O . VAL A 1 94 ? 7.527 -3.008 -7.483 1.00 96.31 94 VAL A O 1
ATOM 752 N N . LEU A 1 95 ? 6.017 -2.764 -9.130 1.00 96.31 95 LEU A N 1
ATOM 753 C CA . LEU A 1 95 ? 5.949 -4.186 -9.459 1.00 96.31 95 LEU A CA 1
ATOM 754 C C . LEU A 1 95 ? 7.277 -4.741 -9.966 1.00 96.31 95 LEU A C 1
ATOM 756 O O . LEU A 1 95 ? 7.468 -5.941 -9.820 1.00 96.31 95 LEU A O 1
ATOM 760 N N . LEU A 1 96 ? 8.176 -3.936 -10.541 1.00 96.00 96 LEU A N 1
ATOM 761 C CA . LEU A 1 96 ? 9.521 -4.381 -10.927 1.00 96.00 96 LEU A CA 1
ATOM 762 C C . LEU A 1 96 ? 10.477 -4.479 -9.731 1.00 96.00 96 LEU A C 1
ATOM 764 O O . LEU A 1 96 ? 11.320 -5.372 -9.702 1.00 96.00 96 LEU A O 1
ATOM 768 N N . GLU A 1 97 ? 10.329 -3.591 -8.750 1.00 96.56 97 GLU A N 1
ATOM 769 C CA . GLU A 1 97 ? 11.245 -3.472 -7.608 1.00 96.56 97 GLU A CA 1
ATOM 770 C C . GLU A 1 97 ? 10.968 -4.496 -6.491 1.00 96.56 97 GLU A C 1
ATOM 772 O O . GLU A 1 97 ? 11.878 -4.876 -5.756 1.00 96.56 97 GLU A O 1
ATOM 777 N N . VAL A 1 98 ? 9.723 -4.965 -6.341 1.00 97.88 98 VAL A N 1
ATOM 778 C CA . VAL A 1 98 ? 9.364 -5.948 -5.301 1.00 97.88 98 VAL A CA 1
ATOM 779 C C . VAL A 1 98 ? 9.824 -7.376 -5.636 1.00 97.88 98 VAL A C 1
ATOM 781 O O . VAL A 1 98 ? 9.977 -7.769 -6.796 1.00 97.88 98 VAL A O 1
ATOM 784 N N . SER A 1 99 ? 9.967 -8.208 -4.608 1.00 97.50 99 SER A N 1
ATOM 785 C CA . SER A 1 99 ? 10.154 -9.658 -4.727 1.00 97.50 99 SER A CA 1
ATOM 786 C C . SER A 1 99 ? 8.949 -10.368 -5.356 1.00 97.50 99 SER A C 1
ATOM 788 O O . SER A 1 99 ? 7.813 -9.901 -5.270 1.00 97.50 99 SER A O 1
ATOM 790 N N . ASP A 1 100 ? 9.169 -11.559 -5.927 1.00 96.62 100 ASP A N 1
ATOM 791 C CA . ASP A 1 100 ? 8.111 -12.361 -6.570 1.00 96.62 100 ASP A CA 1
ATOM 792 C C . ASP A 1 100 ? 6.928 -12.658 -5.641 1.00 96.62 100 ASP A C 1
ATOM 794 O O . ASP A 1 100 ? 5.770 -12.589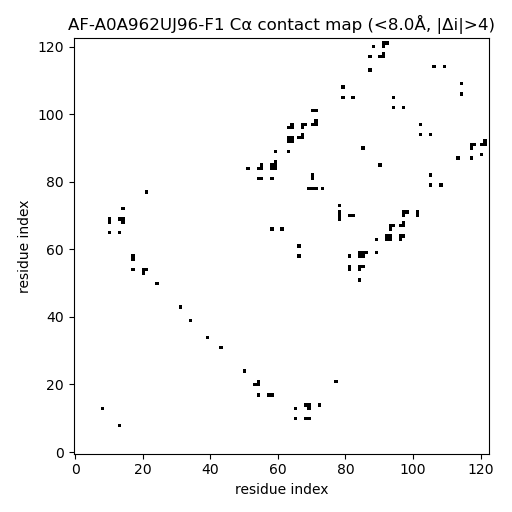 -6.053 1.00 96.62 100 ASP A O 1
ATOM 798 N N . ALA A 1 101 ? 7.208 -12.962 -4.371 1.00 95.06 101 ALA A N 1
ATOM 799 C CA . ALA A 1 101 ? 6.175 -13.272 -3.390 1.00 95.06 101 ALA A CA 1
ATOM 800 C C . ALA A 1 101 ? 5.279 -12.059 -3.098 1.00 95.06 101 ALA A C 1
ATOM 802 O O . ALA A 1 101 ? 4.068 -12.198 -2.927 1.00 95.06 101 ALA A O 1
ATOM 803 N N . VAL A 1 102 ? 5.858 -10.859 -3.037 1.00 96.62 102 VAL A N 1
ATOM 804 C CA . VAL A 1 102 ? 5.092 -9.624 -2.844 1.00 96.62 102 VAL A CA 1
ATOM 805 C C . VAL A 1 102 ? 4.367 -9.255 -4.133 1.00 96.62 102 VAL A C 1
ATOM 807 O O . VAL A 1 102 ? 3.165 -9.018 -4.073 1.00 96.62 102 VAL A O 1
ATOM 810 N N . ARG A 1 103 ? 5.040 -9.329 -5.288 1.00 96.81 103 ARG A N 1
ATOM 811 C CA . ARG A 1 103 ? 4.465 -9.103 -6.624 1.00 96.81 103 ARG A CA 1
ATOM 812 C C . ARG A 1 103 ? 3.194 -9.917 -6.859 1.00 96.81 103 ARG A C 1
ATOM 814 O O . ARG A 1 103 ? 2.201 -9.355 -7.307 1.00 96.81 103 ARG A O 1
ATOM 821 N N . ALA A 1 104 ? 3.201 -11.204 -6.508 1.00 94.31 104 ALA A N 1
ATOM 822 C CA . ALA A 1 104 ? 2.027 -12.069 -6.626 1.00 94.31 104 ALA A CA 1
ATOM 823 C C . ALA A 1 104 ? 0.830 -11.543 -5.813 1.00 94.31 104 ALA A C 1
ATOM 825 O O . ALA A 1 104 ? -0.267 -11.434 -6.349 1.00 94.31 104 ALA A O 1
ATOM 826 N N . ASN A 1 105 ? 1.052 -11.126 -4.559 1.00 94.56 105 ASN A N 1
ATOM 827 C CA . ASN A 1 105 ? -0.015 -10.548 -3.734 1.00 94.56 105 ASN A CA 1
ATOM 828 C C . ASN A 1 105 ? -0.576 -9.250 -4.334 1.00 94.56 105 ASN A C 1
ATOM 830 O O . ASN A 1 105 ? -1.779 -9.030 -4.275 1.00 94.56 105 ASN A O 1
ATOM 834 N N . LEU A 1 106 ? 0.290 -8.385 -4.879 1.00 95.62 106 LEU A N 1
ATOM 835 C CA . LEU A 1 106 ? -0.142 -7.113 -5.467 1.00 95.62 106 LEU A CA 1
ATOM 836 C C . LEU A 1 106 ? -0.988 -7.350 -6.722 1.00 95.62 106 LEU A C 1
ATOM 838 O O . LEU A 1 106 ? -2.064 -6.773 -6.845 1.00 95.62 106 LEU A O 1
ATOM 842 N N . LEU A 1 107 ? -0.542 -8.250 -7.604 1.00 93.56 107 LEU A N 1
ATOM 843 C CA . LEU A 1 107 ? -1.285 -8.636 -8.806 1.00 93.56 107 LEU A CA 1
ATOM 844 C C . LEU A 1 107 ? -2.640 -9.276 -8.476 1.00 93.56 107 LEU A C 1
ATOM 846 O O . LEU A 1 107 ? -3.613 -9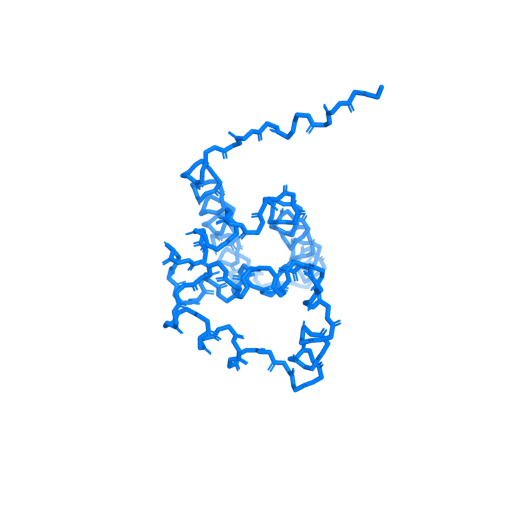.001 -9.171 1.00 93.56 107 LEU A O 1
ATOM 850 N N . ASP A 1 108 ? -2.727 -10.071 -7.406 1.00 92.81 108 ASP A N 1
ATOM 851 C CA . ASP A 1 108 ? -3.989 -10.666 -6.940 1.00 92.81 108 ASP A CA 1
ATOM 852 C C . ASP A 1 108 ? -5.011 -9.618 -6.463 1.00 92.81 108 ASP A C 1
ATOM 854 O O . ASP A 1 108 ? -6.210 -9.902 -6.396 1.00 92.81 108 ASP A O 1
ATOM 858 N N . TRP A 1 109 ? -4.559 -8.415 -6.099 1.00 93.06 109 TRP A N 1
ATOM 859 C CA . TRP A 1 109 ? -5.427 -7.312 -5.676 1.00 93.06 109 TRP A CA 1
ATOM 860 C C . TRP A 1 109 ? -5.782 -6.345 -6.806 1.00 93.06 109 TRP A C 1
ATOM 862 O O . TRP A 1 109 ? -6.678 -5.525 -6.612 1.00 93.06 109 TRP A O 1
ATOM 872 N N . MET A 1 110 ? -5.110 -6.435 -7.954 1.00 91.12 110 MET A N 1
ATOM 873 C CA . MET A 1 110 ? -5.368 -5.584 -9.114 1.00 91.12 110 MET A CA 1
ATOM 874 C C . MET A 1 110 ? -6.511 -6.134 -9.965 1.00 91.12 110 MET A C 1
ATOM 876 O O . MET A 1 110 ? -6.621 -7.339 -10.213 1.00 91.12 110 MET A O 1
ATOM 880 N N . ASP A 1 111 ? -7.328 -5.233 -10.504 1.00 84.00 111 ASP A N 1
ATOM 881 C CA . ASP A 1 111 ? -8.319 -5.611 -11.506 1.00 84.00 111 ASP A CA 1
ATOM 882 C C . ASP A 1 111 ? -7.652 -5.882 -12.863 1.00 84.00 111 ASP A C 1
ATOM 884 O O . ASP A 1 111 ? -6.620 -5.313 -13.220 1.00 84.00 111 ASP A O 1
ATOM 888 N N . ARG A 1 112 ? -8.278 -6.723 -13.697 1.00 73.62 112 ARG A N 1
ATOM 889 C CA . ARG A 1 112 ? -7.706 -7.139 -14.995 1.00 73.62 112 ARG A CA 1
ATOM 890 C C . ARG A 1 112 ? -7.316 -5.962 -15.902 1.00 73.62 112 ARG A C 1
ATOM 892 O O . ARG A 1 112 ? -6.357 -6.082 -16.655 1.00 73.62 112 ARG A O 1
ATOM 899 N N . GLN A 1 113 ? -8.084 -4.871 -15.889 1.00 70.56 113 GLN A N 1
ATOM 900 C CA . GLN A 1 113 ? -7.773 -3.676 -16.688 1.00 70.56 113 GLN A CA 1
ATOM 901 C C . GLN A 1 113 ? -6.530 -2.955 -16.168 1.00 70.56 113 GLN A C 1
ATOM 903 O O . GLN A 1 113 ? -5.675 -2.580 -16.958 1.00 70.56 113 GLN A O 1
ATOM 908 N N . GLU A 1 114 ? -6.379 -2.870 -14.851 1.00 74.88 114 GLU A N 1
ATOM 909 C CA . GLU A 1 114 ? -5.224 -2.248 -14.213 1.00 74.88 114 GLU A CA 1
ATOM 910 C C . GLU A 1 114 ? -3.927 -3.011 -14.519 1.00 74.88 114 GLU A C 1
ATOM 912 O O . GLU A 1 114 ? -2.896 -2.407 -14.804 1.00 74.88 114 GLU A O 1
ATOM 917 N N . VAL A 1 115 ? -3.980 -4.348 -14.539 1.00 76.12 115 VAL A N 1
ATOM 918 C CA . VAL A 1 115 ? -2.828 -5.182 -14.924 1.00 76.12 115 VAL A CA 1
ATOM 919 C C . VAL A 1 115 ? -2.395 -4.900 -16.366 1.00 76.12 115 VAL A C 1
ATOM 921 O O . VAL A 1 115 ? -1.200 -4.804 -16.640 1.00 76.12 115 VAL A O 1
ATOM 924 N N . LEU A 1 116 ? -3.349 -4.747 -17.289 1.00 72.31 116 LEU A N 1
ATOM 925 C CA . LEU A 1 116 ? -3.049 -4.427 -18.687 1.00 72.31 116 LEU A CA 1
ATOM 926 C C . LEU A 1 116 ? -2.433 -3.033 -18.816 1.00 72.31 116 LEU A C 1
ATOM 928 O O . LEU A 1 116 ? -1.402 -2.894 -19.472 1.00 72.31 116 LEU A O 1
ATOM 932 N N . ASP A 1 117 ?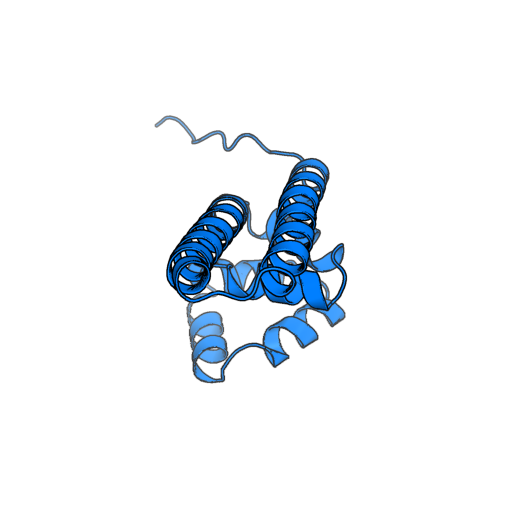 -3.006 -2.037 -18.142 1.00 75.44 117 ASP A N 1
ATOM 933 C CA . ASP A 1 117 ? -2.489 -0.669 -18.157 1.00 75.44 117 ASP A CA 1
ATOM 934 C C . ASP A 1 117 ? -1.059 -0.612 -17.615 1.00 75.44 117 ASP A C 1
ATOM 936 O O . ASP A 1 117 ? -0.206 0.071 -18.177 1.00 75.44 117 ASP A O 1
ATOM 940 N N . VAL A 1 118 ? -0.735 -1.378 -16.573 1.00 77.12 118 VAL A N 1
ATOM 941 C CA . VAL A 1 118 ? 0.646 -1.443 -16.089 1.00 77.12 118 VAL A CA 1
ATOM 942 C C . VAL A 1 118 ? 1.591 -1.990 -17.158 1.00 77.12 118 VAL A C 1
ATOM 944 O O . VAL A 1 118 ? 2.655 -1.415 -17.375 1.00 77.12 118 VAL A O 1
ATOM 947 N N . THR A 1 119 ? 1.205 -3.047 -17.877 1.00 73.81 119 THR A N 1
ATOM 948 C CA . THR A 1 119 ? 2.063 -3.613 -18.931 1.00 73.81 119 THR A CA 1
ATOM 949 C C . THR A 1 119 ? 2.306 -2.670 -20.110 1.00 73.81 119 THR A C 1
ATOM 951 O O . THR A 1 119 ? 3.323 -2.816 -20.781 1.00 73.81 119 THR A O 1
ATOM 954 N N . THR A 1 120 ? 1.423 -1.697 -20.358 1.00 64.25 120 THR A N 1
ATOM 955 C CA . THR A 1 120 ? 1.598 -0.714 -21.441 1.00 64.25 120 THR A CA 1
ATOM 956 C C . THR A 1 120 ? 2.436 0.499 -21.046 1.00 64.25 120 THR A C 1
ATOM 958 O O . THR A 1 120 ? 2.875 1.219 -21.932 1.00 64.25 120 THR A O 1
ATOM 961 N N . HIS A 1 121 ? 2.635 0.751 -19.748 1.00 63.34 121 HIS A N 1
ATOM 962 C CA . HIS A 1 121 ? 3.420 1.888 -19.238 1.00 63.34 121 HIS A CA 1
ATOM 963 C C . HIS A 1 121 ? 4.852 1.495 -18.823 1.00 63.34 121 HIS A C 1
ATOM 965 O O . HIS A 1 121 ? 5.561 2.296 -18.215 1.00 63.34 121 HIS A O 1
ATOM 971 N N . LEU A 1 122 ? 5.269 0.262 -19.124 1.00 66.94 122 LEU A N 1
ATOM 972 C CA . LEU A 1 122 ? 6.642 -0.219 -18.972 1.00 66.94 122 LEU A CA 1
ATOM 973 C C . LEU A 1 122 ? 7.421 0.064 -20.271 1.00 66.94 122 LEU A C 1
ATOM 975 O O . LEU A 1 122 ? 7.544 -0.829 -21.108 1.00 66.94 122 LEU A O 1
ATOM 979 N N . ASP A 1 123 ? 7.905 1.297 -20.439 1.00 51.72 123 ASP A N 1
ATOM 980 C CA . ASP A 1 123 ? 8.867 1.692 -21.489 1.00 51.72 123 ASP A CA 1
ATOM 981 C C . ASP A 1 123 ? 10.292 1.834 -20.924 1.00 51.72 123 ASP A C 1
ATOM 983 O O . ASP A 1 123 ? 10.443 2.423 -19.825 1.00 51.72 123 ASP A O 1
#

Sequence (123 a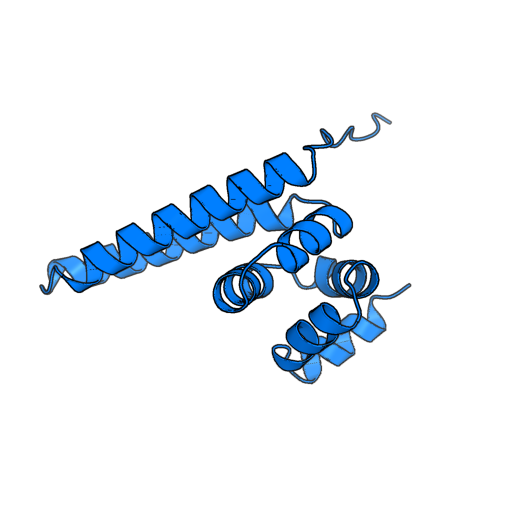a):
MPSAQTHATKPTDALDHIRGILGRQSVERELAGRSAGPRHELQHELLLRQQKGALWREVNQLHPADIAFVLENLPLTERRAVWEEVEPRHNGAVLLEVSDAVRANLLDWMDRQEVLDVTTHLD

Solvent-accessible surface area (backbone atoms only — not comparable to full-atom values): 7152 Å² total; per-residue (Å²): 131,86,77,83,75,70,78,79,69,51,55,66,58,55,37,55,48,51,50,54,52,52,54,50,55,50,53,52,50,58,55,54,73,71,54,86,53,87,77,44,55,65,54,49,56,52,48,56,53,52,53,49,58,49,54,30,54,57,54,64,70,49,55,39,60,41,48,20,55,34,46,73,75,38,59,75,72,58,26,48,62,52,57,77,41,53,51,73,90,44,47,42,56,23,55,68,59,36,54,70,75,53,34,54,58,54,56,74,72,49,54,77,68,58,54,53,54,31,65,73,70,68,127